Protein AF-K4CFH4-F1 (afdb_monomer_lite)

Radius of gyration: 26.7 Å; chains: 1; bounding box: 55×52×80 Å

Structure (mmCIF, N/CA/C/O backbone):
data_AF-K4CFH4-F1
#
_entry.id   AF-K4CFH4-F1
#
loop_
_atom_site.group_PDB
_atom_site.id
_atom_site.type_symbol
_atom_site.label_atom_id
_atom_site.label_alt_id
_atom_site.label_comp_id
_atom_site.label_asym_id
_atom_site.label_entity_id
_atom_site.label_seq_id
_atom_site.pdbx_PDB_ins_code
_atom_site.Cartn_x
_atom_site.Cartn_y
_atom_site.Cartn_z
_atom_site.occupancy
_atom_site.B_iso_or_equiv
_atom_site.auth_seq_id
_atom_site.auth_comp_id
_atom_site.auth_asym_id
_atom_site.auth_atom_id
_atom_site.pdbx_PDB_model_num
ATOM 1 N N . MET A 1 1 ? -27.175 44.175 36.359 1.00 38.88 1 MET A N 1
ATOM 2 C CA . MET A 1 1 ? -26.570 43.884 35.043 1.00 38.88 1 MET A CA 1
ATOM 3 C C . MET A 1 1 ? -25.075 43.885 35.273 1.00 38.88 1 MET A C 1
ATOM 5 O O . MET A 1 1 ? -24.607 44.844 35.862 1.00 38.88 1 MET A O 1
ATOM 9 N N . GLU A 1 2 ? -24.294 42.856 34.984 1.00 36.09 2 GLU A N 1
ATOM 10 C CA . GLU A 1 2 ? -24.436 41.747 34.033 1.00 36.09 2 GLU A CA 1
ATOM 11 C C . GLU A 1 2 ? -23.328 40.744 34.432 1.00 36.09 2 GLU A C 1
ATOM 13 O O . GLU A 1 2 ? -22.201 41.148 34.701 1.00 36.09 2 GLU A O 1
ATOM 18 N N . GLU A 1 3 ? -23.710 39.534 34.835 1.00 40.53 3 GLU A N 1
ATOM 19 C CA . GLU A 1 3 ? -23.442 38.269 34.126 1.00 40.53 3 GLU A CA 1
ATOM 20 C C . GLU A 1 3 ? -22.209 37.485 34.617 1.00 40.53 3 GLU A C 1
ATOM 22 O O . GLU A 1 3 ? -21.069 37.663 34.192 1.00 40.53 3 GLU A O 1
ATOM 27 N N . GLU A 1 4 ? -22.497 36.532 35.511 1.00 44.78 4 GLU A N 1
ATOM 28 C CA . GLU A 1 4 ? -21.653 35.383 35.828 1.00 44.78 4 GLU A CA 1
ATOM 29 C C . GLU A 1 4 ? -21.485 34.491 34.590 1.00 44.78 4 GLU A C 1
ATOM 31 O O . GLU A 1 4 ? -22.408 33.789 34.168 1.00 44.78 4 GLU A O 1
ATOM 36 N N . LYS A 1 5 ? -20.279 34.451 34.024 1.00 46.16 5 LYS A N 1
ATOM 37 C CA . LYS A 1 5 ? -19.946 33.507 32.956 1.00 46.16 5 LYS A CA 1
ATOM 38 C C . LYS A 1 5 ? -19.537 32.161 33.561 1.00 46.16 5 LYS A C 1
ATOM 40 O O . LYS A 1 5 ? -18.367 31.922 33.852 1.00 46.16 5 LYS A O 1
ATOM 45 N N . LYS A 1 6 ? -20.514 31.271 33.750 1.00 42.53 6 LYS A N 1
ATOM 46 C CA . LYS A 1 6 ? -20.286 29.861 34.100 1.00 42.53 6 LYS A CA 1
ATOM 47 C C . LYS A 1 6 ? -19.627 29.145 32.919 1.00 42.53 6 LYS A C 1
ATOM 49 O O . LYS A 1 6 ? -20.272 28.852 31.915 1.00 42.53 6 LYS A O 1
ATOM 54 N N . VAL A 1 7 ? -18.328 28.881 33.032 1.00 40.62 7 VAL A N 1
ATOM 55 C CA . VAL A 1 7 ? -17.602 27.996 32.116 1.00 40.62 7 VAL A CA 1
ATOM 56 C C . VAL A 1 7 ? -18.023 26.565 32.437 1.00 40.62 7 VAL A C 1
ATOM 58 O O . VAL A 1 7 ? -17.689 26.029 33.490 1.00 40.62 7 VAL A O 1
ATOM 61 N N . ALA A 1 8 ? -18.809 25.973 31.540 1.00 38.44 8 ALA A N 1
ATOM 62 C CA . ALA A 1 8 ? -19.198 24.574 31.599 1.00 38.44 8 ALA A CA 1
ATOM 63 C C . ALA A 1 8 ? -17.947 23.695 31.457 1.00 38.44 8 ALA A C 1
ATOM 65 O O . ALA A 1 8 ? -17.378 23.565 30.371 1.00 38.44 8 ALA A O 1
ATOM 66 N N . VAL A 1 9 ? -17.513 23.110 32.572 1.00 41.16 9 VAL A N 1
ATOM 67 C CA . VAL A 1 9 ? -16.530 22.027 32.593 1.00 41.16 9 VAL A CA 1
ATOM 68 C C . VAL A 1 9 ? -17.197 20.834 31.920 1.00 41.16 9 VAL A C 1
ATOM 70 O O . VAL A 1 9 ? -18.117 20.230 32.464 1.00 41.16 9 VAL A O 1
ATOM 73 N N . LYS A 1 10 ? -16.786 20.556 30.683 1.00 46.78 10 LYS A N 1
ATOM 74 C CA . LYS A 1 10 ? -17.222 19.379 29.942 1.00 46.78 10 LYS A CA 1
ATOM 75 C C . LYS A 1 10 ? -16.581 18.174 30.624 1.00 46.78 10 LYS A C 1
ATOM 77 O O . LYS A 1 10 ? -15.377 17.964 30.502 1.00 46.78 10 LYS A O 1
ATOM 82 N N . GLU A 1 11 ? -17.385 17.467 31.404 1.00 34.97 11 GLU A N 1
ATOM 83 C CA . GLU A 1 11 ? -17.047 16.213 32.062 1.00 34.97 11 GLU A CA 1
ATOM 84 C C . GLU A 1 11 ? -16.601 15.213 30.988 1.00 34.97 11 GLU A C 1
ATOM 86 O O . GLU A 1 11 ? -17.398 14.683 30.214 1.00 34.97 11 GLU A O 1
ATOM 91 N N . VAL A 1 12 ? -15.285 15.049 30.860 1.00 41.22 12 VAL A N 1
ATOM 92 C CA . VAL A 1 12 ? -14.694 13.956 30.098 1.00 41.22 12 VAL A CA 1
ATOM 93 C C . VAL A 1 12 ? -14.931 12.722 30.946 1.00 41.22 12 VAL A C 1
ATOM 95 O O . VAL A 1 12 ? -14.253 12.522 31.950 1.00 41.22 12 VAL A O 1
ATOM 98 N N . VAL A 1 13 ? -15.937 11.938 30.564 1.00 41.59 13 VAL A N 1
ATOM 99 C CA . VAL A 1 13 ? -16.155 10.600 31.103 1.00 41.59 13 VAL A CA 1
ATOM 100 C C . VAL A 1 13 ? -14.885 9.804 30.809 1.00 41.59 13 VAL A C 1
ATOM 102 O O . VAL A 1 13 ? -14.612 9.428 29.671 1.00 41.59 13 VAL A O 1
ATOM 105 N N . THR A 1 14 ? -14.055 9.619 31.830 1.00 48.66 14 THR A N 1
ATOM 106 C CA . THR A 1 14 ? -12.987 8.627 31.823 1.00 48.66 14 THR A CA 1
ATOM 107 C C . THR A 1 14 ? -13.652 7.279 32.044 1.00 48.66 14 THR A C 1
ATOM 109 O O . THR A 1 14 ? -13.741 6.809 33.175 1.00 48.66 14 THR A O 1
ATOM 112 N N . GLU A 1 15 ? -14.196 6.698 30.975 1.00 47.28 15 GLU A N 1
ATOM 113 C CA . GLU A 1 15 ? -14.473 5.265 30.972 1.00 47.28 15 GLU A CA 1
ATOM 114 C C . GLU A 1 15 ? -13.132 4.546 31.147 1.00 47.28 15 GLU A C 1
ATOM 116 O O . GLU A 1 15 ? -12.147 4.870 30.474 1.00 47.28 15 GLU A O 1
ATOM 121 N N . ASP A 1 16 ? -13.094 3.646 32.128 1.00 40.75 16 ASP A N 1
ATOM 122 C CA . ASP A 1 16 ? -11.945 2.829 32.495 1.00 40.75 16 ASP A CA 1
ATOM 123 C C . ASP A 1 16 ? -11.262 2.259 31.247 1.00 40.75 16 ASP A C 1
ATOM 125 O O . ASP A 1 16 ? -11.810 1.415 30.537 1.00 40.75 16 ASP A O 1
ATOM 129 N N . ILE A 1 17 ? -10.036 2.712 30.977 1.00 50.25 17 ILE A N 1
ATOM 130 C CA . ILE A 1 17 ? -9.201 2.125 29.933 1.00 50.25 17 ILE A CA 1
ATOM 131 C C . ILE A 1 17 ? -8.701 0.790 30.480 1.00 50.25 17 ILE A C 1
ATOM 133 O O . ILE A 1 17 ? -7.654 0.706 31.123 1.00 50.25 17 ILE A O 1
ATOM 137 N N . VAL A 1 18 ? -9.480 -0.260 30.237 1.00 46.09 18 VAL A N 1
ATOM 138 C CA . VAL A 1 18 ? -9.049 -1.642 3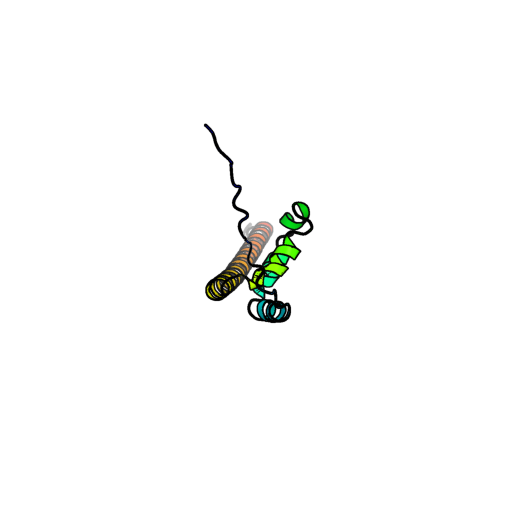0.417 1.00 46.09 18 VAL A CA 1
ATOM 139 C C . VAL A 1 18 ? -7.912 -1.884 29.426 1.00 46.09 18 VAL A C 1
ATOM 141 O O . VAL A 1 18 ? -8.113 -2.050 28.226 1.00 46.09 18 VAL A O 1
ATOM 144 N N . THR A 1 19 ? -6.680 -1.886 29.925 1.00 52.34 19 THR A N 1
ATOM 145 C CA . THR A 1 19 ? -5.464 -2.114 29.127 1.00 52.34 19 THR A CA 1
ATOM 146 C C . THR A 1 19 ? -5.402 -3.514 28.501 1.00 52.34 19 THR A C 1
ATOM 148 O O . THR A 1 19 ? -4.612 -3.727 27.582 1.00 52.34 19 THR A O 1
ATOM 151 N N . GLY A 1 20 ? -6.257 -4.447 28.942 1.00 50.84 20 GLY A N 1
ATOM 152 C CA . GLY A 1 20 ? -6.412 -5.780 28.349 1.00 50.84 20 GLY A CA 1
ATOM 153 C C . GLY A 1 20 ? -6.919 -5.764 26.901 1.00 50.84 20 GLY A C 1
ATOM 154 O O . GLY A 1 20 ? -6.413 -6.521 26.079 1.00 50.84 20 GLY A O 1
ATOM 155 N N . ASP A 1 21 ? -7.817 -4.839 26.547 1.00 60.91 21 ASP A N 1
ATOM 156 C CA . ASP A 1 21 ? -8.450 -4.799 25.216 1.00 60.91 21 ASP A CA 1
ATOM 157 C C . ASP A 1 21 ? -7.505 -4.311 24.108 1.00 60.91 21 ASP A C 1
ATOM 159 O O . ASP A 1 21 ? -7.722 -4.533 22.913 1.00 60.91 21 ASP A O 1
ATOM 163 N N . GLN A 1 22 ? -6.429 -3.617 24.476 1.00 63.06 22 GLN A N 1
ATOM 164 C CA . GLN A 1 22 ? -5.591 -2.930 23.502 1.00 63.06 22 GLN A CA 1
ATOM 165 C C . GLN A 1 22 ? -4.631 -3.876 22.770 1.00 63.06 22 GLN A C 1
ATOM 167 O O . GLN A 1 22 ? -4.345 -3.670 21.587 1.00 63.06 22 GLN A O 1
ATOM 172 N N . GLN A 1 23 ? -4.132 -4.911 23.451 1.00 66.06 23 GLN A N 1
ATOM 173 C CA . GLN A 1 23 ? -3.275 -5.927 22.833 1.00 66.06 23 GLN A CA 1
ATOM 174 C C . GLN A 1 23 ? -4.087 -6.830 21.887 1.00 66.06 23 GLN A C 1
ATOM 176 O O . GLN A 1 23 ? -3.620 -7.164 20.792 1.00 66.0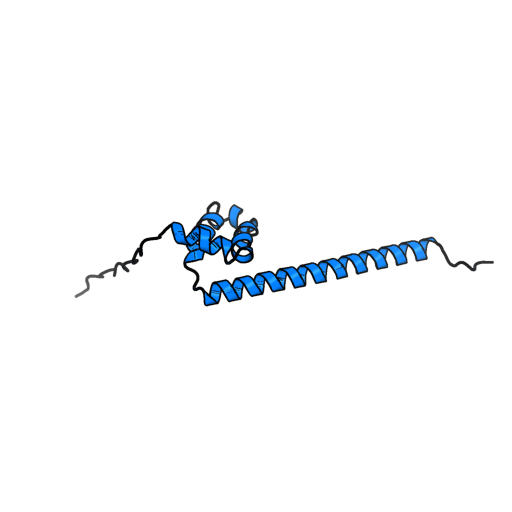6 23 GLN A O 1
ATOM 181 N N . ASP A 1 24 ? -5.339 -7.112 22.251 1.00 81.69 24 ASP A N 1
ATOM 182 C CA . ASP A 1 24 ? -6.305 -7.824 21.411 1.00 81.69 24 ASP A CA 1
ATOM 183 C C . ASP A 1 24 ? -6.670 -7.013 20.160 1.00 81.69 24 ASP A C 1
ATOM 185 O O . ASP A 1 24 ? -6.713 -7.553 19.051 1.00 81.69 24 ASP A O 1
ATOM 189 N N . PHE A 1 25 ? -6.822 -5.691 20.291 1.00 85.69 25 PHE A N 1
ATOM 190 C CA . PHE A 1 25 ? -7.079 -4.814 19.148 1.00 85.69 25 PHE A CA 1
ATOM 191 C C . PHE A 1 25 ? -5.907 -4.772 18.152 1.00 85.69 25 PHE A C 1
ATOM 193 O O . PHE A 1 25 ? -6.140 -4.861 16.946 1.00 85.69 25 PHE A O 1
ATOM 200 N N . GLN A 1 26 ? -4.650 -4.674 18.620 1.00 86.56 26 GLN A N 1
ATOM 201 C CA . GLN A 1 26 ? -3.468 -4.695 17.726 1.00 86.56 26 GLN A CA 1
ATOM 202 C C . GLN A 1 26 ? -3.400 -5.994 16.932 1.00 86.56 26 GLN A C 1
ATOM 204 O O . GLN A 1 26 ? -3.089 -5.980 15.744 1.00 86.56 26 GLN A O 1
ATOM 209 N N . SER A 1 27 ? -3.698 -7.108 17.599 1.00 88.25 27 SER A N 1
ATOM 210 C CA . SER A 1 27 ? -3.672 -8.435 16.989 1.00 88.25 27 SER A CA 1
ATOM 211 C C . SER A 1 27 ? -4.775 -8.596 15.940 1.00 88.25 27 SER A C 1
ATOM 213 O O . SER A 1 27 ? -4.565 -9.252 14.922 1.00 88.25 27 SER A O 1
ATOM 215 N N . LYS A 1 28 ? -5.937 -7.969 16.162 1.00 91.50 28 LYS A N 1
ATOM 216 C CA . LYS A 1 28 ? -7.072 -8.000 15.234 1.00 91.50 28 LYS A CA 1
ATOM 217 C C . LYS A 1 28 ? -6.873 -7.109 14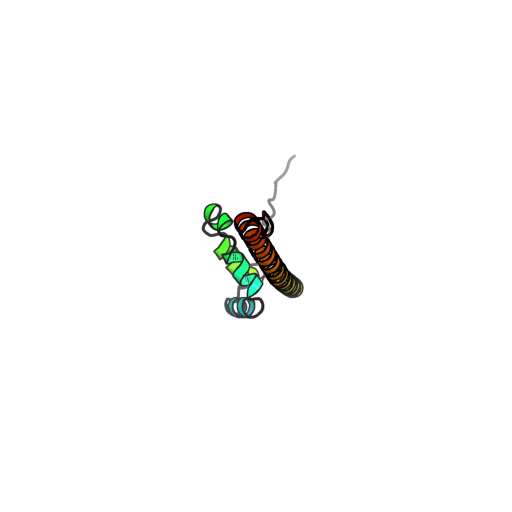.002 1.00 91.50 28 LYS A C 1
ATOM 219 O O . LYS A 1 28 ? -7.321 -7.483 12.921 1.00 91.50 28 LYS A O 1
ATOM 224 N N . TYR A 1 29 ? -6.195 -5.970 14.152 1.00 92.44 29 TYR A N 1
ATOM 225 C CA . TYR A 1 29 ? -5.961 -4.993 13.078 1.00 92.44 29 TYR A CA 1
A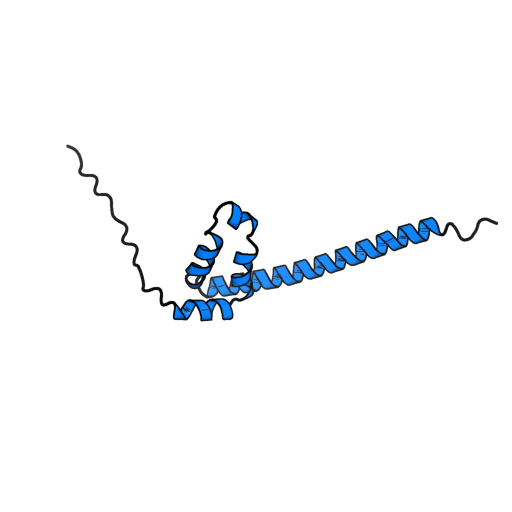TOM 226 C C . TYR A 1 29 ? -4.464 -4.671 12.920 1.00 92.44 29 TYR A C 1
ATOM 228 O O . TYR A 1 29 ? -4.012 -3.565 13.248 1.00 92.44 29 TYR A O 1
ATOM 236 N N . PRO A 1 30 ? -3.661 -5.649 12.463 1.00 91.44 30 PRO A N 1
ATOM 237 C CA . PRO A 1 30 ? -2.208 -5.542 12.467 1.00 91.44 30 PRO A CA 1
ATOM 238 C C . PRO A 1 30 ? -1.676 -4.482 11.495 1.00 91.44 30 PRO A C 1
ATOM 240 O O . PRO A 1 30 ? -0.699 -3.806 11.829 1.00 91.44 30 PRO A O 1
ATOM 243 N N . ARG A 1 31 ? -2.298 -4.283 10.322 1.00 91.88 31 ARG A N 1
ATOM 244 C CA . ARG A 1 31 ? -1.834 -3.267 9.360 1.00 91.88 31 ARG A CA 1
ATOM 245 C C . ARG A 1 31 ? -2.121 -1.867 9.867 1.00 91.88 31 ARG A C 1
ATOM 247 O O . ARG A 1 31 ? -1.252 -0.996 9.818 1.00 91.88 31 ARG A O 1
ATOM 254 N N . LEU A 1 32 ? -3.310 -1.662 10.433 1.00 89.69 32 LEU A N 1
ATOM 255 C CA . LEU A 1 32 ? -3.648 -0.402 11.082 1.00 89.69 32 LEU A CA 1
ATOM 256 C C . LEU A 1 32 ? -2.673 -0.093 12.228 1.00 89.69 32 LEU A C 1
ATOM 258 O O . LEU A 1 32 ? -2.150 1.019 12.295 1.00 89.69 32 LEU A O 1
ATOM 262 N N . ALA A 1 33 ? -2.363 -1.074 13.079 1.00 88.50 33 ALA A N 1
ATOM 263 C CA . ALA A 1 33 ? -1.395 -0.914 14.164 1.00 88.50 33 ALA A CA 1
ATOM 264 C C . ALA A 1 33 ? 0.016 -0.560 13.651 1.00 88.50 33 ALA A C 1
ATOM 266 O O . ALA A 1 33 ? 0.693 0.291 14.235 1.00 88.50 33 ALA A O 1
ATOM 267 N N . ALA A 1 34 ? 0.455 -1.179 12.551 1.00 87.69 34 ALA A N 1
ATOM 268 C CA . ALA A 1 34 ? 1.742 -0.894 11.920 1.00 87.69 34 ALA A CA 1
ATOM 269 C C . ALA A 1 34 ? 1.801 0.505 11.280 1.00 87.69 34 ALA A C 1
ATOM 271 O O . ALA A 1 34 ? 2.857 1.143 11.296 1.00 87.69 34 ALA A O 1
ATOM 272 N N . SER A 1 35 ? 0.674 1.022 10.776 1.00 85.19 35 SER A N 1
ATOM 273 C CA . SER A 1 35 ? 0.624 2.309 10.071 1.00 85.19 35 SER A CA 1
ATOM 274 C C . SER A 1 35 ? 1.115 3.491 10.913 1.00 85.19 35 SER A C 1
ATOM 276 O O . SER A 1 35 ? 1.825 4.360 10.402 1.00 85.19 35 SER A O 1
ATOM 278 N N . PHE A 1 36 ? 0.852 3.479 12.224 1.00 79.50 36 PHE A N 1
ATOM 279 C CA . PHE A 1 36 ? 1.325 4.513 13.149 1.00 79.50 36 PHE A CA 1
ATOM 280 C C . PHE A 1 36 ? 2.851 4.512 13.308 1.00 79.50 36 PHE A C 1
ATOM 282 O O . PHE A 1 36 ? 3.444 5.556 13.573 1.00 79.50 36 PHE A O 1
ATOM 289 N N . GLY A 1 37 ? 3.498 3.359 13.107 1.00 73.25 37 GLY A N 1
ATOM 290 C CA . GLY A 1 37 ? 4.957 3.245 13.062 1.00 73.25 37 GLY A CA 1
ATOM 291 C C . GLY A 1 37 ? 5.563 3.816 11.776 1.00 73.25 37 GLY A C 1
ATOM 292 O O . GLY A 1 37 ? 6.684 4.317 11.801 1.00 73.25 37 GLY A O 1
ATOM 293 N N . SER A 1 38 ? 4.812 3.804 10.668 1.00 70.19 38 SER A N 1
ATOM 294 C CA . SER A 1 38 ? 5.252 4.371 9.382 1.00 70.19 38 SER A CA 1
ATOM 295 C C . SER A 1 38 ? 5.220 5.907 9.343 1.00 70.19 38 SER A C 1
ATOM 297 O O . SER A 1 38 ? 5.863 6.520 8.492 1.00 70.19 38 SER A O 1
ATOM 299 N N . MET A 1 39 ? 4.542 6.556 10.300 1.00 69.31 39 MET A N 1
ATOM 300 C CA . MET A 1 39 ? 4.461 8.019 10.430 1.00 69.31 39 MET A CA 1
ATOM 301 C C . MET A 1 39 ? 5.756 8.634 10.996 1.00 69.31 39 MET A C 1
ATOM 303 O O . MET A 1 39 ? 5.716 9.524 11.845 1.00 69.31 39 MET A O 1
ATOM 307 N N . ALA A 1 40 ? 6.926 8.199 10.522 1.00 61.84 40 ALA A N 1
ATOM 308 C CA . ALA A 1 40 ? 8.232 8.679 10.980 1.00 61.84 40 ALA A CA 1
ATOM 309 C C . ALA A 1 40 ? 8.379 10.210 10.868 1.00 61.84 40 ALA A C 1
ATOM 311 O O . ALA A 1 40 ? 8.987 10.839 11.733 1.00 61.84 40 ALA A O 1
ATOM 312 N N . GLY A 1 41 ? 7.751 10.825 9.857 1.00 64.38 41 GLY A N 1
ATOM 313 C CA . GLY A 1 41 ? 7.692 12.284 9.710 1.00 64.38 41 GLY A CA 1
ATOM 314 C C . GLY A 1 41 ? 6.848 12.995 10.775 1.00 64.38 41 GLY A C 1
ATOM 315 O O . GLY A 1 41 ? 7.029 14.185 11.003 1.00 64.38 41 GLY A O 1
ATOM 316 N N . MET A 1 42 ? 5.949 12.282 11.456 1.00 62.50 42 MET A N 1
ATOM 317 C CA . MET A 1 42 ? 5.169 12.818 12.570 1.00 62.50 42 MET A CA 1
ATOM 318 C C . MET A 1 42 ? 5.928 12.707 13.892 1.00 62.50 42 MET A C 1
ATOM 320 O O . MET A 1 42 ? 5.790 13.590 14.728 1.00 62.50 42 MET A O 1
ATOM 324 N N . SER A 1 43 ? 6.776 11.687 14.067 1.00 63.44 43 SER A N 1
ATOM 325 C CA . SER A 1 43 ? 7.602 11.527 15.275 1.00 63.44 43 SER A CA 1
ATOM 326 C C . SER A 1 43 ? 8.614 12.664 15.468 1.00 63.44 43 SER A C 1
ATOM 328 O O . SER A 1 43 ? 8.985 12.962 16.597 1.00 63.44 43 SER A O 1
ATOM 330 N N . THR A 1 44 ? 9.044 13.340 14.398 1.00 67.81 44 THR A N 1
ATOM 331 C CA . THR A 1 44 ? 9.914 14.527 14.509 1.00 67.81 44 THR A CA 1
ATOM 332 C C . THR A 1 44 ? 9.150 15.778 14.950 1.00 67.81 44 THR A C 1
ATOM 334 O O . THR A 1 44 ? 9.723 16.642 15.610 1.00 67.81 44 THR A O 1
ATOM 337 N N . MET A 1 45 ? 7.859 15.873 14.615 1.00 70.69 45 MET A N 1
ATOM 338 C CA . MET A 1 45 ? 6.990 17.009 14.947 1.00 70.69 45 MET A CA 1
ATOM 339 C C . MET A 1 45 ? 6.256 16.813 16.284 1.00 70.69 45 MET A C 1
ATOM 341 O O . MET A 1 45 ? 6.007 17.769 17.013 1.00 70.69 45 MET A O 1
ATOM 345 N N . TYR A 1 46 ? 5.958 15.560 16.622 1.00 72.38 46 TYR A N 1
ATOM 346 C CA . TYR A 1 46 ? 5.300 15.110 17.841 1.00 72.38 46 TYR A CA 1
ATOM 347 C C . TYR A 1 46 ? 6.030 13.863 18.361 1.00 72.38 46 TYR A C 1
ATOM 349 O O . TYR A 1 46 ? 5.635 12.741 18.031 1.00 72.38 46 TYR A O 1
ATOM 357 N N . PRO A 1 47 ? 7.061 14.034 19.209 1.00 71.75 47 PRO A N 1
ATOM 358 C CA . PRO A 1 47 ? 7.891 12.935 19.719 1.00 71.75 47 PRO A CA 1
ATOM 359 C C . PRO A 1 47 ? 7.095 11.796 20.368 1.00 71.75 47 PRO A C 1
ATOM 361 O O . PRO A 1 47 ? 7.488 10.638 20.288 1.00 71.75 47 PRO A O 1
ATOM 364 N N . ASN A 1 48 ? 5.938 12.126 20.950 1.00 79.56 48 ASN A N 1
ATOM 365 C CA . ASN A 1 48 ? 5.032 11.183 21.610 1.00 79.56 48 ASN A CA 1
ATOM 366 C C . ASN A 1 48 ? 3.703 10.995 20.852 1.00 79.56 48 ASN A C 1
ATOM 368 O O . ASN A 1 48 ? 2.762 10.407 21.379 1.00 79.56 48 ASN A O 1
ATOM 372 N N . GLY A 1 49 ? 3.575 11.536 19.637 1.00 75.56 49 GLY A N 1
ATOM 373 C CA . GLY A 1 49 ? 2.320 11.500 18.881 1.00 75.56 49 GLY A CA 1
ATOM 374 C C . GLY A 1 49 ? 1.971 10.090 18.413 1.00 75.56 49 GLY A C 1
ATOM 375 O O . GLY A 1 49 ? 0.833 9.649 18.547 1.00 75.56 49 GLY A O 1
ATOM 376 N N . SER A 1 50 ? 2.967 9.350 17.928 1.00 74.81 50 SER A N 1
ATOM 377 C CA . SER A 1 50 ? 2.792 7.971 17.462 1.00 74.81 50 SER A CA 1
ATOM 378 C C . SER A 1 50 ? 2.453 7.006 18.604 1.00 74.81 50 SER A C 1
ATOM 380 O O . SER A 1 50 ? 1.571 6.162 18.445 1.00 74.81 50 SER A O 1
ATOM 382 N N . SER A 1 51 ? 3.083 7.156 19.775 1.00 77.50 51 SER A N 1
ATOM 383 C CA . SER A 1 51 ? 2.774 6.344 20.959 1.00 77.50 51 SER A CA 1
ATOM 384 C C . SER A 1 51 ? 1.379 6.639 21.508 1.00 77.50 51 SER A C 1
ATOM 386 O O . SER A 1 51 ? 0.637 5.700 21.785 1.00 77.50 51 SER A O 1
ATOM 388 N N . PHE A 1 52 ? 0.982 7.913 21.577 1.00 82.44 52 PHE A N 1
ATOM 389 C CA . PHE A 1 52 ? -0.365 8.311 21.989 1.00 82.44 52 PHE A CA 1
ATOM 390 C C . PHE A 1 52 ? -1.450 7.750 21.060 1.00 82.44 52 PHE A C 1
ATOM 392 O O . PHE A 1 52 ? -2.435 7.181 21.527 1.00 82.44 52 PHE A O 1
ATOM 399 N N . LEU A 1 53 ? -1.269 7.859 19.740 1.00 81.81 53 LEU A N 1
ATOM 400 C CA . LEU A 1 53 ? -2.228 7.313 18.775 1.00 81.81 53 LEU A CA 1
ATOM 401 C C . LEU A 1 53 ? -2.349 5.791 18.896 1.00 81.81 53 LEU A C 1
ATOM 403 O O . LEU A 1 53 ? -3.458 5.260 18.882 1.00 81.81 53 LEU A O 1
ATOM 407 N N . LYS A 1 54 ? -1.224 5.096 19.089 1.00 79.38 54 LYS A N 1
ATOM 408 C CA . LYS A 1 54 ? -1.207 3.648 19.318 1.00 79.38 54 LYS A CA 1
ATOM 409 C C . LYS A 1 54 ? -1.877 3.255 20.639 1.00 79.38 54 LYS A C 1
ATOM 411 O O . LYS A 1 54 ? -2.492 2.193 20.715 1.00 79.38 54 LYS A O 1
ATOM 416 N N . GLU A 1 55 ? -1.786 4.103 21.664 1.00 83.19 55 GLU A N 1
ATOM 417 C CA . GLU A 1 55 ? -2.505 3.933 22.930 1.00 83.19 55 GLU A CA 1
ATOM 418 C C . GLU A 1 55 ? -4.022 4.027 22.742 1.00 83.19 55 GLU A C 1
ATOM 420 O O . GLU A 1 55 ? -4.777 3.191 23.225 1.00 83.19 55 GLU A O 1
ATOM 425 N N . LYS A 1 56 ? -4.471 5.034 21.990 1.00 85.19 56 LYS A N 1
ATOM 426 C CA . LYS A 1 56 ? -5.895 5.353 21.837 1.00 85.19 56 LYS A CA 1
ATOM 427 C C . LYS A 1 56 ? -6.585 4.644 20.677 1.00 85.19 56 LYS A C 1
ATOM 429 O O . LYS A 1 56 ? -7.785 4.818 20.498 1.00 85.19 56 LYS A O 1
ATOM 434 N N . MET A 1 57 ? -5.876 3.843 19.890 1.00 83.88 57 MET A N 1
ATOM 435 C CA . MET A 1 57 ? -6.458 3.221 18.697 1.00 83.88 57 MET A CA 1
ATOM 436 C C . MET A 1 57 ? -7.616 2.255 19.017 1.00 83.88 57 MET A C 1
ATOM 438 O O . MET A 1 57 ? -8.489 2.082 18.175 1.00 83.88 57 MET A O 1
ATOM 442 N N . SER A 1 58 ? -7.653 1.641 20.209 1.00 83.94 58 SER A N 1
ATOM 443 C CA . SER A 1 58 ? -8.759 0.756 20.610 1.00 83.94 58 SER A CA 1
ATOM 444 C C . SER A 1 58 ? -10.083 1.508 20.765 1.00 83.94 58 SER A C 1
ATOM 446 O O . SER A 1 58 ? -11.141 0.890 20.738 1.00 83.94 58 SER A O 1
ATOM 448 N N . LEU A 1 59 ? -10.038 2.844 20.854 1.00 87.94 59 LEU A N 1
ATOM 449 C CA . LEU A 1 59 ? -11.219 3.710 20.848 1.00 87.94 59 LEU A CA 1
ATOM 450 C C . LEU A 1 59 ? -11.845 3.855 19.452 1.00 87.94 59 LEU A C 1
ATOM 452 O O . LEU A 1 59 ? -12.913 4.450 19.310 1.00 87.94 59 LEU A O 1
ATOM 456 N N . ILE A 1 60 ? -11.190 3.356 18.400 1.00 87.25 60 ILE A N 1
ATOM 457 C CA . ILE A 1 60 ? -11.765 3.330 17.057 1.00 87.25 60 ILE A CA 1
ATOM 458 C C . ILE A 1 60 ? -12.897 2.300 17.042 1.00 87.25 60 ILE A C 1
ATOM 460 O O . ILE A 1 60 ? -12.696 1.127 17.355 1.00 87.25 60 ILE A O 1
ATOM 464 N N . ALA A 1 61 ? -14.087 2.736 16.621 1.00 87.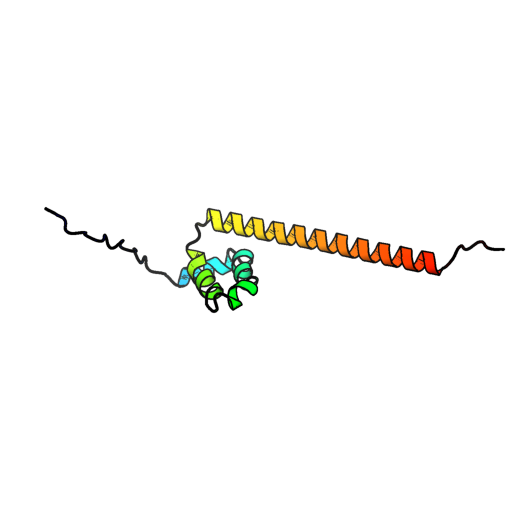12 61 ALA A N 1
ATOM 465 C CA . ALA A 1 61 ? -15.229 1.848 16.446 1.00 87.12 61 ALA A CA 1
ATOM 466 C C . ALA A 1 61 ? -14.878 0.670 15.520 1.00 87.12 61 ALA A C 1
ATOM 468 O O . ALA A 1 61 ? -14.168 0.832 14.524 1.00 87.12 61 ALA A O 1
ATOM 469 N N . THR A 1 62 ? -15.374 -0.525 15.848 1.00 89.56 62 THR A N 1
ATOM 470 C CA . THR A 1 62 ? -14.976 -1.774 15.179 1.00 89.56 62 THR A CA 1
ATOM 471 C C . THR A 1 62 ? -15.205 -1.736 13.664 1.00 89.56 62 THR A C 1
ATOM 473 O O . THR A 1 62 ? -14.325 -2.161 12.923 1.00 89.56 62 THR A O 1
ATOM 476 N N . ASP A 1 63 ? -16.317 -1.153 13.200 1.00 91.62 63 ASP A N 1
ATOM 477 C CA . ASP A 1 63 ? -16.626 -0.982 11.771 1.00 91.62 63 ASP A CA 1
ATOM 478 C C . ASP A 1 63 ? -15.587 -0.104 11.053 1.00 91.62 63 ASP A C 1
ATOM 480 O O . ASP A 1 63 ? -15.205 -0.355 9.909 1.00 91.62 63 ASP A O 1
ATOM 484 N N . LYS A 1 64 ? -15.094 0.938 11.733 1.00 93.56 64 LYS A N 1
ATOM 485 C CA . LYS A 1 64 ? -14.062 1.828 11.195 1.00 93.56 64 LYS A CA 1
ATOM 486 C C . LYS A 1 64 ? -12.698 1.164 11.175 1.00 93.56 64 LYS A C 1
ATOM 488 O O . LYS A 1 64 ? -11.964 1.364 10.211 1.00 93.56 64 LYS A O 1
ATOM 493 N N . ALA A 1 65 ? -12.370 0.394 12.207 1.00 91.94 65 ALA A N 1
ATOM 494 C CA . ALA A 1 65 ? -11.119 -0.348 12.279 1.00 91.94 65 ALA A CA 1
ATOM 495 C C . ALA A 1 65 ? -11.027 -1.390 11.156 1.00 91.94 65 ALA A C 1
ATOM 497 O O . ALA A 1 65 ? -10.022 -1.433 10.453 1.00 91.94 65 ALA A O 1
ATOM 498 N N . GLU A 1 66 ? -12.104 -2.141 10.921 1.00 93.88 66 GLU A N 1
ATOM 499 C CA . GLU A 1 66 ? -12.198 -3.116 9.831 1.00 93.88 66 GLU A CA 1
ATOM 500 C C . GLU A 1 66 ? -12.061 -2.448 8.456 1.00 93.88 66 GLU A C 1
ATOM 502 O O . GLU A 1 66 ? -11.195 -2.821 7.668 1.00 93.88 66 GLU A O 1
ATOM 507 N N . MET A 1 67 ? -12.815 -1.373 8.205 1.00 96.38 67 MET A N 1
ATOM 508 C CA . MET A 1 67 ? -12.692 -0.600 6.964 1.00 96.38 67 MET A CA 1
ATOM 509 C C . MET A 1 67 ? -11.264 -0.063 6.746 1.00 96.38 67 MET A C 1
ATOM 511 O O . MET A 1 67 ? -10.785 -0.006 5.612 1.00 96.38 67 MET A O 1
ATOM 515 N N . LEU A 1 68 ? -10.592 0.407 7.801 1.00 93.94 68 LEU A N 1
ATOM 516 C CA . LEU A 1 68 ? -9.219 0.907 7.697 1.00 93.94 68 LEU A CA 1
ATOM 517 C C . LEU A 1 68 ? -8.232 -0.224 7.411 1.00 93.94 68 LEU A C 1
ATOM 519 O O . LEU A 1 68 ? -7.363 -0.054 6.561 1.00 93.94 68 LEU A O 1
ATOM 523 N N . GLU A 1 69 ? -8.380 -1.367 8.072 1.00 94.88 69 GLU A N 1
ATOM 524 C CA . GLU A 1 69 ? -7.558 -2.555 7.841 1.00 94.88 69 GLU A CA 1
ATOM 525 C C . GLU A 1 69 ? -7.672 -3.042 6.386 1.00 94.88 69 GLU A C 1
ATOM 527 O O . GLU A 1 69 ? -6.659 -3.307 5.738 1.00 94.88 69 GLU A O 1
ATOM 532 N N . GLU A 1 70 ? -8.885 -3.074 5.827 1.00 97.19 70 GLU A N 1
ATOM 533 C CA . GLU A 1 70 ? -9.112 -3.413 4.417 1.00 97.19 70 GLU A CA 1
ATOM 534 C C . GLU A 1 70 ? -8.475 -2.404 3.457 1.00 97.19 70 GLU A C 1
ATOM 536 O O . GLU A 1 70 ? -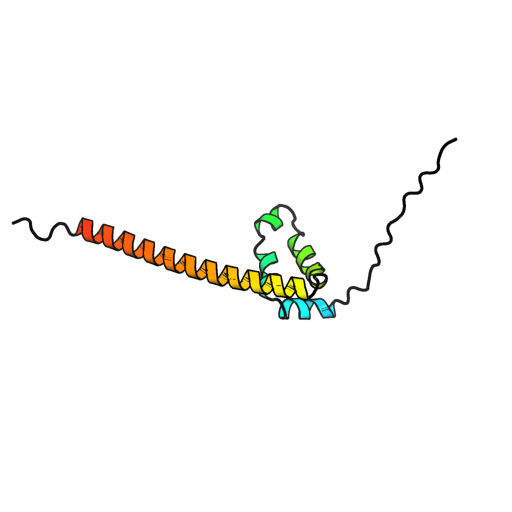7.876 -2.787 2.449 1.00 97.19 70 GLU A O 1
ATOM 541 N N . LYS A 1 71 ? -8.572 -1.105 3.765 1.00 96.75 71 LYS A N 1
ATOM 542 C CA . LYS A 1 71 ? -7.931 -0.053 2.964 1.00 96.75 71 LYS A CA 1
ATOM 543 C C . LYS A 1 71 ? -6.412 -0.169 2.988 1.00 96.75 71 LYS A C 1
ATOM 545 O O . LYS A 1 71 ? -5.797 -0.009 1.938 1.00 96.75 71 LYS A O 1
ATOM 550 N N . TRP A 1 72 ? -5.823 -0.467 4.146 1.00 95.56 72 TRP A N 1
ATOM 551 C CA . TRP A 1 72 ? -4.388 -0.714 4.260 1.00 95.56 72 TRP A CA 1
ATOM 552 C C . TRP A 1 72 ? -3.964 -1.930 3.448 1.00 95.56 72 TRP A C 1
ATOM 554 O O . TRP A 1 72 ? -3.020 -1.832 2.674 1.00 95.56 72 TRP A O 1
ATOM 564 N N . LYS A 1 73 ? -4.710 -3.036 3.536 1.00 96.44 73 LYS A N 1
ATOM 565 C CA . LYS A 1 73 ? -4.454 -4.219 2.708 1.00 96.44 73 LYS A CA 1
ATOM 566 C C . LYS A 1 73 ? -4.476 -3.882 1.216 1.00 96.44 73 LYS A C 1
ATOM 568 O O . LYS A 1 73 ? -3.560 -4.244 0.489 1.00 96.44 73 LYS A O 1
ATOM 573 N N . LYS A 1 74 ? -5.504 -3.162 0.758 1.00 97.75 74 LYS A N 1
ATOM 574 C CA . LYS A 1 74 ? -5.602 -2.759 -0.649 1.00 97.75 74 LYS A CA 1
ATOM 575 C C . LYS A 1 74 ? -4.429 -1.872 -1.070 1.00 97.75 74 LYS A C 1
ATOM 577 O O . LYS A 1 74 ? -3.922 -2.024 -2.173 1.00 97.75 74 LYS A O 1
ATOM 582 N N . LEU A 1 75 ? -4.007 -0.953 -0.203 1.00 96.19 75 LEU A N 1
ATOM 583 C CA . LEU A 1 75 ? -2.862 -0.091 -0.474 1.00 96.19 75 LEU A CA 1
ATOM 584 C C . LEU A 1 75 ? -1.562 -0.897 -0.614 1.00 96.19 75 LEU A C 1
ATOM 586 O O . LEU A 1 75 ? -0.799 -0.622 -1.532 1.00 96.19 75 LEU A O 1
ATOM 590 N N . GLU A 1 76 ? -1.336 -1.899 0.243 1.00 94.31 76 GLU A N 1
ATOM 591 C CA . GLU A 1 76 ? -0.192 -2.821 0.137 1.00 94.31 76 GLU A CA 1
ATOM 592 C C . GLU A 1 76 ? -0.208 -3.585 -1.199 1.00 94.31 76 GLU A C 1
ATOM 594 O O . GLU A 1 76 ? 0.817 -3.673 -1.878 1.00 94.31 76 GLU A O 1
ATOM 599 N N . ASP A 1 77 ? -1.377 -4.091 -1.610 1.00 97.56 77 ASP A N 1
ATOM 600 C CA . ASP A 1 77 ? -1.551 -4.788 -2.890 1.00 97.56 77 ASP A CA 1
ATOM 601 C C . ASP A 1 77 ? -1.270 -3.850 -4.087 1.00 97.56 77 ASP A C 1
ATOM 603 O O . ASP A 1 77 ? -0.554 -4.216 -5.027 1.00 97.56 77 ASP A O 1
ATOM 607 N N . ASP A 1 78 ? -1.793 -2.619 -4.042 1.00 98.19 78 ASP A N 1
ATOM 608 C CA . ASP A 1 78 ? -1.590 -1.597 -5.076 1.00 98.19 78 ASP A CA 1
ATOM 609 C C . ASP A 1 78 ? -0.113 -1.148 -5.150 1.00 98.19 78 ASP A C 1
ATOM 611 O O . ASP A 1 78 ? 0.433 -0.968 -6.245 1.00 98.19 78 ASP A O 1
ATOM 615 N N . GLU A 1 79 ? 0.567 -1.011 -4.006 1.00 96.81 79 GLU A N 1
ATOM 616 C CA . GLU A 1 79 ? 1.998 -0.694 -3.924 1.00 96.81 79 GLU A CA 1
ATOM 617 C C . GLU A 1 79 ? 2.861 -1.823 -4.507 1.00 96.81 79 GLU A C 1
ATOM 619 O O . GLU A 1 79 ? 3.767 -1.563 -5.307 1.00 96.81 79 GLU A O 1
ATOM 624 N N . ALA A 1 80 ? 2.553 -3.084 -4.188 1.00 97.56 80 ALA A N 1
ATOM 625 C CA . ALA A 1 80 ? 3.241 -4.237 -4.763 1.00 97.56 80 ALA A CA 1
ATOM 626 C C . ALA A 1 80 ? 3.073 -4.289 -6.292 1.00 97.56 80 ALA A C 1
ATOM 628 O O . ALA A 1 80 ? 4.053 -4.461 -7.025 1.00 97.56 80 ALA A O 1
ATOM 629 N N . ALA A 1 81 ? 1.855 -4.065 -6.795 1.00 98.38 81 ALA A N 1
ATOM 630 C CA . ALA A 1 81 ? 1.585 -4.010 -8.231 1.00 98.38 81 ALA A CA 1
ATOM 631 C C . ALA A 1 81 ? 2.346 -2.865 -8.925 1.00 98.38 81 ALA A C 1
ATOM 633 O O . ALA A 1 81 ? 2.833 -3.023 -10.050 1.00 98.38 81 ALA A O 1
ATOM 634 N N . LEU A 1 82 ? 2.478 -1.712 -8.264 1.00 98.50 82 LEU A N 1
ATOM 635 C CA . LEU A 1 82 ? 3.276 -0.595 -8.761 1.00 98.50 82 LEU A CA 1
ATOM 636 C C . LEU A 1 82 ? 4.771 -0.942 -8.819 1.00 98.50 82 LEU A C 1
ATOM 638 O O . LEU A 1 82 ? 5.433 -0.632 -9.812 1.00 98.50 82 LEU A O 1
ATOM 642 N N . MET A 1 83 ? 5.300 -1.605 -7.791 1.00 98.31 83 MET A N 1
ATOM 643 C CA . MET A 1 83 ? 6.703 -2.027 -7.739 1.00 98.31 83 MET A CA 1
ATOM 644 C C . MET A 1 83 ? 7.047 -3.020 -8.853 1.00 98.31 83 MET A C 1
ATOM 646 O O . MET A 1 83 ? 8.101 -2.883 -9.472 1.00 98.31 83 MET A O 1
ATOM 650 N N . VAL A 1 84 ? 6.143 -3.947 -9.185 1.00 98.38 84 VAL A N 1
ATOM 651 C CA . VAL A 1 84 ? 6.309 -4.848 -10.340 1.00 98.38 84 VAL A CA 1
ATOM 652 C C . VAL A 1 84 ? 6.417 -4.053 -11.642 1.00 98.38 84 VAL A C 1
ATOM 654 O O . VAL A 1 84 ? 7.406 -4.188 -12.358 1.00 98.38 84 VAL A O 1
ATOM 657 N N . LYS A 1 85 ? 5.479 -3.133 -11.904 1.00 98.44 85 LYS A N 1
ATOM 658 C CA . LYS A 1 85 ? 5.523 -2.278 -13.107 1.00 98.44 85 LYS A CA 1
ATOM 659 C C . LYS A 1 85 ? 6.804 -1.449 -13.189 1.00 98.44 85 LYS A C 1
ATOM 661 O O . LYS A 1 85 ? 7.326 -1.207 -14.275 1.00 98.44 85 LYS A O 1
ATOM 666 N N . ARG A 1 86 ? 7.317 -0.996 -12.043 1.00 98.44 86 ARG A N 1
ATOM 667 C CA . ARG A 1 86 ? 8.588 -0.271 -11.970 1.00 98.44 86 ARG A CA 1
ATOM 668 C C . ARG A 1 86 ? 9.767 -1.161 -12.368 1.00 98.44 86 ARG A C 1
ATOM 670 O O . ARG A 1 86 ? 10.653 -0.684 -13.071 1.00 98.44 86 ARG A O 1
ATOM 677 N N . LEU A 1 87 ? 9.788 -2.419 -11.933 1.00 98.50 87 LEU A N 1
ATOM 678 C CA . LEU A 1 87 ? 10.828 -3.379 -12.313 1.00 98.50 87 LEU A CA 1
ATOM 679 C C . LEU A 1 87 ? 10.767 -3.716 -13.806 1.00 98.50 87 LEU A C 1
ATOM 681 O O . LEU A 1 87 ? 11.810 -3.699 -14.456 1.00 98.50 87 LEU A O 1
ATOM 685 N N . ASP A 1 88 ? 9.571 -3.921 -14.358 1.00 98.38 88 ASP A N 1
ATOM 686 C CA . ASP A 1 88 ? 9.377 -4.150 -15.796 1.00 98.38 88 ASP A CA 1
ATOM 687 C C . ASP A 1 88 ? 9.908 -2.971 -16.622 1.00 98.38 88 ASP A C 1
ATOM 689 O O . ASP A 1 88 ? 10.645 -3.154 -17.591 1.00 98.38 88 ASP A O 1
ATOM 693 N N . LEU A 1 89 ? 9.605 -1.740 -16.195 1.00 98.31 89 LEU A N 1
ATOM 694 C CA . LEU A 1 89 ? 10.114 -0.530 -16.839 1.00 98.31 89 LEU A CA 1
ATOM 695 C C . LEU A 1 89 ? 11.648 -0.461 -16.808 1.00 98.31 89 LEU A C 1
ATOM 697 O O . LEU A 1 89 ? 12.270 -0.099 -17.806 1.00 98.31 89 LEU A O 1
ATOM 701 N N . ILE A 1 90 ? 12.265 -0.797 -15.672 1.00 98.38 90 ILE A N 1
ATOM 702 C CA . ILE A 1 90 ? 13.727 -0.831 -15.535 1.00 98.38 90 ILE A CA 1
ATOM 703 C C . ILE A 1 90 ? 14.326 -1.889 -16.472 1.00 98.38 90 ILE A C 1
ATOM 705 O O . ILE A 1 90 ? 15.321 -1.614 -17.144 1.00 98.38 90 ILE A O 1
ATOM 709 N N . ALA A 1 91 ? 13.720 -3.074 -16.549 1.00 98.25 91 ALA A N 1
ATOM 710 C CA . ALA A 1 91 ? 14.173 -4.149 -17.424 1.00 98.25 91 ALA A CA 1
ATOM 711 C C . ALA A 1 91 ? 14.111 -3.746 -18.907 1.00 98.25 91 ALA A C 1
ATOM 713 O O . ALA A 1 91 ? 15.105 -3.897 -19.622 1.00 98.25 91 ALA A O 1
ATOM 714 N N . GLU A 1 92 ? 12.995 -3.167 -19.358 1.00 98.06 92 GLU A N 1
ATOM 715 C CA . GLU A 1 92 ? 12.857 -2.671 -20.733 1.00 98.06 92 GLU A CA 1
ATOM 716 C C . GLU A 1 92 ? 13.834 -1.526 -21.030 1.00 98.06 92 GLU A C 1
ATOM 718 O O . GLU A 1 92 ? 14.437 -1.489 -22.103 1.00 98.06 92 GLU A O 1
ATOM 723 N N . HIS A 1 93 ? 14.075 -0.629 -20.069 1.00 97.69 93 HIS A N 1
ATOM 724 C CA . HIS A 1 93 ? 15.076 0.424 -20.232 1.00 97.69 93 HIS A CA 1
ATOM 725 C C . HIS A 1 93 ? 16.477 -0.153 -20.474 1.00 97.69 93 HIS A C 1
ATOM 727 O O . HIS A 1 93 ? 17.154 0.244 -21.424 1.00 97.69 93 HIS A O 1
ATOM 733 N N . PHE A 1 94 ? 16.908 -1.124 -19.664 1.00 97.31 94 PHE A N 1
ATOM 734 C CA . PHE A 1 94 ? 18.213 -1.761 -19.848 1.00 97.31 94 PHE A CA 1
ATOM 735 C C . PHE A 1 94 ? 18.311 -2.539 -21.157 1.00 97.31 94 PHE A C 1
ATOM 737 O O . PHE A 1 94 ? 19.348 -2.482 -21.816 1.00 97.31 94 PHE A O 1
ATOM 744 N N . LYS A 1 95 ? 17.241 -3.224 -21.564 1.00 96.56 95 LYS A N 1
ATOM 745 C CA . LYS A 1 95 ? 17.180 -3.912 -22.855 1.00 96.56 95 LYS A CA 1
ATOM 746 C C . LYS A 1 95 ? 17.400 -2.942 -24.015 1.00 96.56 95 LYS A C 1
ATOM 748 O O . LYS A 1 95 ? 18.275 -3.189 -24.836 1.00 96.56 95 LYS A O 1
ATOM 753 N N . LEU A 1 96 ? 16.704 -1.802 -24.026 1.00 96.06 96 LEU A N 1
ATOM 754 C CA . LEU A 1 96 ? 16.889 -0.764 -25.047 1.00 96.06 96 LEU A CA 1
ATOM 755 C C . LEU A 1 96 ? 18.325 -0.226 -25.080 1.00 96.06 96 LEU A C 1
ATOM 757 O O . LEU A 1 96 ? 18.893 -0.045 -26.156 1.00 96.06 96 LEU A O 1
ATOM 761 N N . VAL A 1 97 ? 18.930 0.010 -23.911 1.00 96.38 97 VAL A N 1
ATOM 762 C CA . VAL A 1 97 ? 20.329 0.453 -23.812 1.00 96.38 97 VAL A CA 1
ATOM 763 C C . VAL A 1 97 ? 21.280 -0.600 -24.394 1.00 96.38 97 VAL A C 1
ATOM 765 O O . VAL A 1 97 ? 22.173 -0.257 -25.167 1.00 96.38 97 VAL A O 1
ATOM 768 N N . VAL A 1 98 ? 21.084 -1.882 -24.073 1.00 95.38 98 VAL A N 1
ATOM 769 C CA . VAL A 1 98 ? 21.895 -2.989 -24.609 1.00 95.38 98 VAL A CA 1
ATOM 770 C C . VAL A 1 98 ? 21.721 -3.144 -26.119 1.00 95.38 98 VAL A C 1
ATOM 772 O O . VAL A 1 98 ? 22.718 -3.282 -26.829 1.00 95.38 98 VAL A O 1
ATOM 775 N N . ASP A 1 99 ? 20.488 -3.081 -26.616 1.00 94.56 99 ASP A N 1
ATOM 776 C CA . ASP A 1 99 ? 20.185 -3.183 -28.044 1.00 94.56 99 ASP A CA 1
ATOM 777 C C . ASP A 1 99 ? 20.837 -2.035 -28.829 1.00 94.56 99 ASP A C 1
ATOM 779 O O . ASP A 1 99 ? 21.447 -2.268 -29.874 1.00 94.56 99 ASP A O 1
ATOM 783 N N . ALA A 1 100 ? 20.809 -0.810 -28.291 1.00 92.62 100 ALA A N 1
ATOM 784 C CA . ALA A 1 100 ? 21.491 0.339 -28.883 1.00 92.62 100 ALA A CA 1
ATOM 785 C C . ALA A 1 100 ? 23.021 0.168 -28.914 1.00 92.62 100 ALA A C 1
ATOM 787 O O . ALA A 1 100 ? 23.660 0.508 -29.910 1.00 92.62 100 ALA A O 1
ATOM 788 N N . MET A 1 101 ? 23.618 -0.389 -27.853 1.00 92.88 101 MET A N 1
ATOM 789 C CA . MET A 1 101 ? 25.065 -0.641 -27.785 1.00 92.88 101 MET A CA 1
ATOM 790 C C . MET A 1 101 ? 25.534 -1.756 -28.723 1.00 92.88 101 MET A C 1
ATOM 792 O O . MET A 1 101 ? 26.682 -1.736 -29.165 1.00 92.88 101 MET A O 1
ATOM 796 N N . ARG A 1 102 ? 24.677 -2.736 -29.034 1.00 87.69 102 ARG A N 1
ATOM 797 C CA . ARG A 1 102 ? 25.026 -3.851 -29.926 1.00 87.69 102 ARG A CA 1
ATOM 798 C C . ARG A 1 102 ? 25.187 -3.408 -31.391 1.00 87.69 102 ARG A C 1
ATOM 800 O O . ARG A 1 102 ? 25.830 -4.120 -32.159 1.00 87.69 102 ARG A O 1
ATOM 807 N N . GLY A 1 103 ? 24.676 -2.228 -31.754 1.00 72.69 103 GLY A N 1
ATOM 808 C CA . GLY A 1 103 ? 24.707 -1.696 -33.117 1.00 72.69 103 GLY A CA 1
ATOM 809 C C . GLY A 1 103 ? 23.813 -2.488 -34.090 1.00 72.69 103 GLY A C 1
ATOM 810 O O . GLY A 1 103 ? 23.356 -3.589 -33.771 1.00 72.69 103 GLY A O 1
ATOM 811 N N . PRO A 1 104 ? 23.528 -1.958 -35.294 1.00 67.44 104 PRO A N 1
ATOM 812 C CA . PRO A 1 104 ? 22.824 -2.725 -36.312 1.00 67.44 104 PRO A CA 1
ATOM 813 C C . PRO A 1 104 ? 23.698 -3.906 -36.748 1.00 67.44 104 PRO A C 1
ATOM 815 O O . PRO A 1 104 ? 24.818 -3.714 -37.212 1.00 67.44 104 PRO A O 1
ATOM 818 N N . LEU A 1 105 ? 23.167 -5.130 -36.669 1.00 59.50 105 LEU A N 1
ATOM 819 C CA . LEU A 1 105 ? 23.827 -6.363 -37.133 1.00 59.50 105 LEU A CA 1
ATOM 820 C C . LEU A 1 105 ? 24.142 -6.386 -38.644 1.00 59.50 105 LEU A C 1
ATOM 822 O O . LEU A 1 105 ? 24.678 -7.376 -39.140 1.00 59.50 105 LEU A O 1
ATOM 826 N N . HIS A 1 106 ? 23.841 -5.320 -39.385 1.00 56.94 106 HIS A N 1
ATOM 827 C CA . HIS A 1 106 ? 24.047 -5.210 -40.824 1.00 56.94 106 HIS A CA 1
ATOM 828 C C . HIS A 1 106 ? 24.638 -3.841 -41.174 1.00 56.94 106 HIS A C 1
ATOM 830 O O . HIS A 1 106 ? 23.925 -2.913 -41.540 1.00 56.94 106 HIS A O 1
ATOM 836 N N . SER A 1 107 ? 25.958 -3.730 -41.076 1.00 52.31 107 SER A N 1
ATOM 837 C CA . SER A 1 107 ? 26.730 -2.788 -41.883 1.00 52.31 107 SER A CA 1
ATOM 838 C C . SER A 1 107 ? 27.860 -3.592 -42.520 1.00 52.31 107 SER A C 1
ATOM 840 O O . SER A 1 107 ? 28.932 -3.724 -41.935 1.00 52.31 107 SER A O 1
ATOM 842 N N . ASN A 1 108 ? 27.547 -4.211 -43.661 1.00 43.91 108 ASN A N 1
ATOM 843 C CA . ASN A 1 108 ? 28.533 -4.710 -44.623 1.00 43.91 108 ASN A CA 1
ATOM 844 C C . ASN A 1 108 ? 28.945 -3.564 -45.545 1.00 43.91 108 ASN A C 1
ATOM 846 O O . ASN A 1 108 ? 28.044 -2.764 -45.887 1.00 43.91 108 ASN A O 1
#

Foldseek 3Di:
DDDDDDDDPPPPPPDPPPVVVLVVLCVVQVLVLCVLVVVPVVCVVPVCPSVVCSSCVSVPDPVRSVVVSVVSVVVVVVVVVVVVVVVVVVVVVVVVVVVVVVPPPDDD

pLDDT: mean 77.66, std 20.29, range [34.97, 98.5]

Organism: Solanum lycopersicum (NCBI:txid4081)

Secondary structure (DSSP, 8-state):
------------------THHHHHHHHHSHHHHHHHHH-HHHHTT-TTHHHHHHHHGGGS-HHHHHHHHHHHHHHHHHHHHHHHHHHHHHHHHHHHHHHHHH--S---

Sequence (108 aa):
MEEEKKVAVKEVVTEDIVTGDQQDFQSKYPRLAASFGSMAGMSTMYPNGSSFLKEKMSLIATDKAEMLEEKWKKLEDDEAALMVKRLDLIAEHFKLVVDAMRGPLHSN